Protein AF-A0A9E5IZY2-F1 (afdb_monomer_lite)

Radius of gyration: 27.55 Å; chains: 1; bounding box: 60×66×76 Å

Structure (mmCIF, N/CA/C/O backbone):
data_AF-A0A9E5IZY2-F1
#
_entry.id   AF-A0A9E5IZY2-F1
#
loop_
_atom_site.group_PDB
_atom_site.id
_atom_site.type_symbol
_atom_site.label_atom_id
_atom_site.label_alt_id
_atom_site.label_comp_id
_atom_site.label_asym_id
_atom_site.label_entity_id
_atom_site.label_seq_id
_atom_site.pdbx_PDB_ins_code
_atom_site.Cartn_x
_atom_site.Cartn_y
_atom_site.Cartn_z
_atom_site.occupancy
_atom_site.B_iso_or_equiv
_atom_site.auth_seq_id
_atom_site.auth_comp_id
_atom_site.auth_asym_id
_atom_site.auth_atom_id
_atom_site.pdbx_PDB_model_num
ATOM 1 N N . MET A 1 1 ? -16.450 9.680 -5.454 1.00 50.72 1 MET A N 1
ATOM 2 C CA . MET A 1 1 ? -16.578 8.731 -6.584 1.00 50.72 1 MET A CA 1
ATOM 3 C C . MET A 1 1 ? -16.402 7.330 -6.022 1.00 50.72 1 MET A C 1
ATOM 5 O O . MET A 1 1 ? -15.448 7.136 -5.284 1.00 50.72 1 MET A O 1
ATOM 9 N N . ALA A 1 2 ? -17.310 6.390 -6.291 1.00 65.06 2 ALA A N 1
ATOM 10 C CA . ALA A 1 2 ? -17.117 4.992 -5.897 1.00 65.06 2 ALA A CA 1
ATOM 11 C C . ALA A 1 2 ? -16.354 4.274 -7.020 1.00 65.06 2 ALA A C 1
ATOM 13 O O . ALA A 1 2 ? -16.829 4.241 -8.154 1.00 65.06 2 ALA A O 1
ATOM 14 N N . GLY A 1 3 ? -15.147 3.785 -6.732 1.00 75.44 3 GLY A N 1
ATOM 15 C CA . GLY A 1 3 ? -14.360 3.008 -7.690 1.00 75.44 3 GLY A CA 1
ATOM 16 C C . GLY A 1 3 ? -14.835 1.555 -7.778 1.00 75.44 3 GLY A C 1
ATOM 17 O O . GLY A 1 3 ? -15.488 1.047 -6.868 1.00 75.44 3 GLY A O 1
ATOM 18 N N . GLY A 1 4 ? -14.498 0.888 -8.883 1.00 90.00 4 GLY A N 1
ATOM 19 C CA . GLY A 1 4 ? -14.744 -0.542 -9.073 1.00 90.00 4 GLY A CA 1
ATOM 20 C C . GLY A 1 4 ? -13.707 -1.427 -8.375 1.00 90.00 4 GLY A C 1
ATOM 21 O O . GLY A 1 4 ? -12.854 -0.954 -7.621 1.00 90.00 4 GLY A O 1
ATOM 22 N N . ARG A 1 5 ? -13.766 -2.732 -8.655 1.00 94.12 5 ARG A N 1
ATOM 23 C CA . ARG A 1 5 ? -12.781 -3.708 -8.181 1.00 94.12 5 ARG A CA 1
ATOM 24 C C . ARG A 1 5 ? -11.979 -4.270 -9.351 1.00 94.12 5 ARG A C 1
ATOM 26 O O . ARG A 1 5 ? -12.560 -4.836 -10.272 1.00 94.12 5 ARG A O 1
ATOM 33 N N . LEU A 1 6 ? -10.656 -4.183 -9.266 1.00 94.62 6 LEU A N 1
ATOM 34 C CA . LEU A 1 6 ? -9.722 -4.877 -10.148 1.00 94.62 6 LEU A CA 1
ATOM 35 C C . LEU A 1 6 ? -9.130 -6.080 -9.407 1.00 94.62 6 LEU A C 1
ATOM 37 O O . LEU A 1 6 ? -8.525 -5.910 -8.354 1.00 94.62 6 LEU A O 1
ATOM 41 N N . ASN A 1 7 ? -9.281 -7.283 -9.962 1.00 94.38 7 ASN A N 1
ATOM 42 C CA . ASN A 1 7 ? -8.555 -8.471 -9.510 1.00 94.38 7 ASN A CA 1
ATOM 43 C C . ASN A 1 7 ? -7.390 -8.725 -10.470 1.00 94.38 7 ASN A C 1
ATOM 45 O O . ASN A 1 7 ? -7.613 -9.064 -11.630 1.00 94.38 7 ASN A O 1
ATOM 49 N N . ALA A 1 8 ? -6.167 -8.563 -9.986 1.00 89.44 8 ALA A N 1
ATOM 50 C CA . ALA A 1 8 ? -4.951 -9.007 -10.647 1.00 89.44 8 ALA A CA 1
ATOM 51 C C . ALA A 1 8 ? -4.477 -10.315 -9.993 1.00 89.44 8 ALA A C 1
ATOM 53 O O . ALA A 1 8 ? -4.718 -10.533 -8.811 1.00 89.44 8 ALA A O 1
ATOM 54 N N . GLY A 1 9 ? -3.811 -11.194 -10.744 1.00 89.81 9 GLY A N 1
ATOM 55 C CA . GLY A 1 9 ? -3.146 -12.357 -10.143 1.00 89.81 9 GLY A CA 1
ATOM 56 C C . GLY A 1 9 ? -1.888 -11.926 -9.387 1.00 89.81 9 GLY A C 1
ATOM 57 O O . GLY A 1 9 ? -1.789 -12.081 -8.173 1.00 89.81 9 GLY A O 1
ATOM 58 N N . SER A 1 10 ? -0.963 -11.299 -10.115 1.00 90.56 10 SER A N 1
ATOM 59 C CA . SER A 1 10 ? 0.287 -10.770 -9.570 1.00 90.56 10 SER A CA 1
ATOM 60 C C . SER A 1 10 ? 0.543 -9.359 -10.081 1.00 90.56 10 SER A C 1
ATOM 62 O O . SER A 1 10 ? 0.257 -9.050 -11.240 1.00 90.56 10 SER A O 1
ATOM 64 N N . ILE A 1 11 ? 1.136 -8.523 -9.232 1.00 90.62 11 ILE A N 1
ATOM 65 C CA . ILE A 1 11 ? 1.617 -7.189 -9.591 1.00 90.62 11 ILE A CA 1
ATOM 66 C C . ILE A 1 11 ? 3.127 -7.146 -9.361 1.00 90.62 11 ILE A C 1
ATOM 68 O O . ILE A 1 11 ? 3.603 -7.353 -8.244 1.00 90.62 11 ILE A O 1
ATOM 72 N N . TYR A 1 12 ? 3.861 -6.854 -10.432 1.00 89.25 12 TYR A N 1
ATOM 73 C CA . TYR A 1 12 ? 5.303 -6.636 -10.421 1.00 89.25 12 TYR A CA 1
ATOM 74 C C . TYR A 1 12 ? 5.565 -5.191 -10.833 1.00 89.25 12 TYR A C 1
ATOM 76 O O . TYR A 1 12 ? 5.127 -4.761 -11.901 1.00 89.25 12 TYR A O 1
ATOM 84 N N . LEU A 1 13 ? 6.227 -4.438 -9.962 1.00 89.94 13 LEU A N 1
ATOM 85 C CA . LEU A 1 13 ? 6.640 -3.060 -10.207 1.00 89.94 13 LEU A CA 1
ATOM 86 C C . LEU A 1 13 ? 8.166 -3.011 -10.141 1.00 89.94 13 LEU A C 1
ATOM 88 O O . LEU A 1 13 ? 8.758 -3.561 -9.218 1.00 89.94 13 LEU A O 1
ATOM 92 N N . GLY A 1 14 ? 8.801 -2.337 -11.091 1.00 85.06 14 GLY A N 1
ATOM 93 C CA . GLY A 1 14 ? 10.254 -2.208 -11.172 1.00 85.06 14 GLY A CA 1
ATOM 94 C C . GLY A 1 14 ? 10.963 -3.378 -11.864 1.00 85.06 14 GLY A C 1
ATOM 95 O O . GLY A 1 14 ? 10.351 -4.374 -12.249 1.00 85.06 14 GLY A O 1
ATOM 96 N N . ASN A 1 15 ? 12.268 -3.183 -12.087 1.00 64.62 15 ASN A N 1
ATOM 97 C CA . ASN A 1 15 ? 13.255 -4.116 -12.654 1.00 64.62 15 ASN A CA 1
ATOM 98 C C . ASN A 1 15 ? 12.767 -5.000 -13.816 1.00 64.62 15 ASN A C 1
ATOM 100 O O . ASN A 1 15 ? 12.256 -6.103 -13.638 1.00 64.62 15 ASN A O 1
ATOM 104 N N . GLY A 1 16 ? 12.942 -4.485 -15.036 1.00 67.56 16 GLY A N 1
ATOM 105 C CA . GLY A 1 16 ? 12.602 -5.182 -16.281 1.00 67.56 16 GLY A CA 1
ATOM 106 C C . GLY A 1 16 ? 11.106 -5.213 -16.620 1.00 67.56 16 GLY A C 1
ATOM 107 O O . GLY A 1 16 ? 10.758 -5.637 -17.718 1.00 67.56 16 GLY A O 1
ATOM 108 N N . SER A 1 17 ? 10.235 -4.747 -15.715 1.00 70.56 17 SER A N 1
ATOM 109 C CA . SER A 1 17 ? 8.785 -4.637 -15.919 1.00 70.56 17 SER A CA 1
ATOM 110 C C . SER A 1 17 ? 8.329 -3.170 -16.060 1.00 70.56 17 SER A C 1
ATOM 112 O O . SER A 1 17 ? 8.731 -2.483 -16.996 1.00 70.56 17 SER A O 1
ATOM 114 N N . PHE A 1 18 ? 7.499 -2.667 -15.147 1.00 77.25 18 PHE A N 1
ATOM 115 C CA . PHE A 1 18 ? 6.972 -1.304 -15.130 1.00 77.25 18 PHE A CA 1
ATOM 116 C C . PHE A 1 18 ? 7.659 -0.467 -14.047 1.00 77.25 18 PHE A C 1
ATOM 118 O O . PHE A 1 18 ? 7.428 -0.684 -12.862 1.00 77.25 18 PHE A O 1
ATOM 125 N N . ASP A 1 19 ? 8.458 0.527 -14.442 1.00 76.69 19 ASP A N 1
ATOM 126 C CA . ASP A 1 19 ? 9.157 1.438 -13.514 1.00 76.69 19 ASP A CA 1
ATOM 127 C C . ASP A 1 19 ? 8.304 2.647 -13.067 1.00 76.69 19 ASP A C 1
ATOM 129 O O . ASP A 1 19 ? 8.797 3.717 -12.708 1.00 76.69 19 ASP A O 1
ATOM 133 N N . GLY A 1 20 ? 6.982 2.510 -13.158 1.00 82.88 20 GLY A N 1
ATOM 134 C CA . GLY A 1 20 ? 6.045 3.574 -12.831 1.00 82.88 20 GLY A CA 1
ATOM 135 C C . GLY A 1 20 ? 5.331 3.364 -11.501 1.00 82.88 20 GLY A C 1
ATOM 136 O O . GLY A 1 20 ? 5.600 2.449 -10.724 1.00 82.88 20 GLY A O 1
ATOM 137 N N . LYS A 1 21 ? 4.364 4.242 -11.246 1.00 88.94 21 LYS A N 1
ATOM 138 C CA . LYS A 1 21 ? 3.611 4.274 -9.993 1.00 88.94 21 LYS A CA 1
ATOM 139 C C . LYS A 1 21 ? 2.240 3.643 -10.192 1.00 88.94 21 LYS A C 1
ATOM 141 O O . LYS A 1 21 ? 1.490 4.082 -11.065 1.00 88.94 21 LYS A O 1
ATOM 146 N N . LEU A 1 22 ? 1.882 2.673 -9.358 1.00 93.06 22 LEU A N 1
ATOM 147 C CA . LEU A 1 22 ? 0.501 2.212 -9.248 1.00 93.06 22 LEU A CA 1
ATOM 148 C C . LEU A 1 22 ? -0.262 3.183 -8.342 1.00 93.06 22 LEU A C 1
ATOM 150 O O . LEU A 1 22 ? -0.077 3.169 -7.129 1.00 93.06 22 LEU A O 1
ATOM 154 N N . ASN A 1 23 ? -1.105 4.034 -8.927 1.00 94.75 23 ASN A N 1
ATOM 155 C CA . ASN A 1 23 ? -1.961 4.956 -8.180 1.00 94.75 23 ASN A CA 1
ATOM 156 C C . ASN A 1 23 ? -3.376 4.384 -8.051 1.00 94.75 23 ASN A C 1
ATOM 158 O O . ASN A 1 23 ? -4.048 4.161 -9.056 1.00 94.75 23 ASN A O 1
ATOM 162 N N . ILE A 1 24 ? -3.842 4.198 -6.819 1.00 96.12 24 ILE A N 1
ATOM 163 C CA . ILE A 1 24 ? -5.180 3.694 -6.497 1.00 96.12 24 ILE A CA 1
ATOM 164 C C . ILE A 1 24 ? -5.970 4.847 -5.883 1.00 96.12 24 ILE A C 1
ATOM 166 O O . ILE A 1 24 ? -6.016 5.002 -4.668 1.00 96.12 24 ILE A O 1
ATOM 170 N N . SER A 1 25 ? -6.549 5.705 -6.722 1.00 94.56 25 SER A N 1
ATOM 171 C CA . SER A 1 25 ? -7.281 6.893 -6.260 1.00 94.56 25 SER A CA 1
ATOM 172 C C . SER A 1 25 ? -8.646 6.557 -5.651 1.00 94.56 25 SER A C 1
ATOM 174 O O . SER A 1 25 ? -9.058 7.213 -4.695 1.00 94.56 25 SER A O 1
ATOM 176 N N . ALA A 1 26 ? -9.325 5.530 -6.173 1.00 93.56 26 ALA A N 1
ATOM 177 C CA . ALA A 1 26 ? -10.619 5.041 -5.701 1.00 93.56 26 ALA A CA 1
ATOM 178 C C . ALA A 1 26 ? -10.798 3.538 -5.984 1.00 93.56 26 ALA A C 1
ATOM 180 O O . ALA A 1 26 ? -10.220 3.009 -6.935 1.00 93.56 26 ALA A O 1
ATOM 181 N N . GLY A 1 27 ? -11.663 2.871 -5.215 1.00 95.00 27 GLY A N 1
ATOM 182 C CA . GLY A 1 27 ? -12.004 1.458 -5.428 1.00 95.00 27 GLY A CA 1
ATOM 183 C C . GLY A 1 27 ? -10.965 0.496 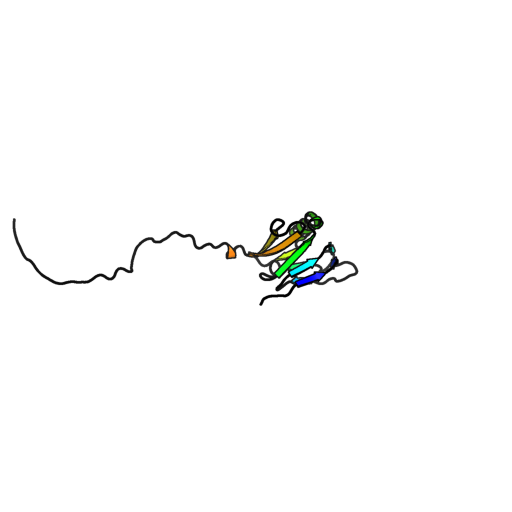-4.856 1.00 95.00 27 GLY A C 1
ATOM 184 O O . GLY A 1 27 ? -10.155 0.878 -4.016 1.00 95.00 27 GLY A O 1
ATOM 185 N N . ILE A 1 28 ? -11.002 -0.765 -5.292 1.00 96.00 28 ILE A N 1
ATOM 186 C CA . ILE A 1 28 ? -10.154 -1.831 -4.739 1.00 96.00 28 ILE A CA 1
ATOM 187 C C . ILE A 1 28 ? -9.295 -2.436 -5.844 1.00 96.00 28 ILE A C 1
ATOM 189 O O . ILE A 1 28 ? -9.823 -2.962 -6.824 1.00 96.00 28 ILE A O 1
ATOM 193 N N . VAL A 1 29 ? -7.981 -2.452 -5.646 1.00 96.88 29 VAL A N 1
ATOM 194 C CA . VAL A 1 29 ? -7.083 -3.341 -6.393 1.00 96.88 29 VAL A CA 1
ATOM 195 C C . VAL A 1 29 ? -6.781 -4.538 -5.506 1.00 96.88 29 VAL A C 1
ATOM 197 O O . VAL A 1 29 ? -6.377 -4.372 -4.361 1.00 96.88 29 VAL A O 1
ATOM 200 N N . ALA A 1 30 ? -7.004 -5.744 -6.008 1.00 96.44 30 ALA A N 1
ATOM 201 C CA . ALA A 1 30 ? -6.727 -6.984 -5.303 1.00 96.44 30 ALA A CA 1
ATOM 202 C C . ALA A 1 30 ? -5.685 -7.797 -6.071 1.00 96.44 30 ALA A C 1
ATOM 204 O O . ALA A 1 30 ? -5.836 -7.969 -7.277 1.00 96.44 30 ALA A O 1
ATOM 205 N N . THR A 1 31 ? -4.659 -8.295 -5.387 1.00 94.75 31 THR A N 1
ATOM 206 C CA . THR A 1 31 ? -3.621 -9.163 -5.963 1.00 94.75 31 THR A CA 1
ATOM 207 C C . THR A 1 31 ? -3.292 -10.316 -5.020 1.00 94.75 31 THR A C 1
ATOM 209 O O . THR A 1 31 ? -3.482 -10.201 -3.809 1.00 94.75 31 THR A O 1
ATOM 212 N N . ASP A 1 32 ? -2.795 -11.435 -5.535 1.00 93.81 32 ASP A N 1
ATOM 213 C CA . ASP A 1 32 ? -2.294 -12.524 -4.689 1.00 93.81 32 ASP A CA 1
ATOM 214 C C . ASP A 1 32 ? -0.806 -12.347 -4.367 1.00 93.81 32 ASP A C 1
ATOM 216 O O . ASP A 1 32 ? -0.361 -12.727 -3.283 1.00 93.81 32 ASP A O 1
ATOM 220 N N . LEU A 1 33 ? -0.056 -11.693 -5.258 1.00 91.00 33 LEU A N 1
ATOM 221 C CA . LEU A 1 33 ? 1.358 -11.373 -5.069 1.00 91.00 33 LEU A CA 1
ATOM 222 C C . LEU A 1 33 ? 1.656 -9.909 -5.409 1.00 91.00 33 LEU A C 1
ATOM 224 O O . LEU A 1 33 ? 1.161 -9.376 -6.407 1.00 91.00 33 LEU A O 1
ATOM 228 N N . LEU A 1 34 ? 2.512 -9.283 -4.600 1.00 90.94 34 LEU A N 1
ATOM 229 C CA . LEU A 1 34 ? 3.139 -7.998 -4.899 1.00 90.94 34 LEU A CA 1
ATOM 230 C C . LEU A 1 34 ? 4.656 -8.123 -4.796 1.00 90.94 34 LEU A C 1
ATOM 232 O O . LEU A 1 34 ? 5.189 -8.526 -3.762 1.00 90.94 34 LEU A O 1
ATOM 236 N N . SER A 1 35 ? 5.346 -7.695 -5.844 1.00 89.88 35 SER A N 1
ATOM 237 C CA . SER A 1 35 ? 6.790 -7.490 -5.835 1.00 89.88 35 SER A CA 1
ATOM 238 C C . SER A 1 35 ? 7.097 -6.077 -6.313 1.00 89.88 35 SER A C 1
ATOM 240 O O . SER A 1 35 ? 6.542 -5.625 -7.316 1.00 89.88 35 SER A O 1
ATOM 242 N N . ILE A 1 36 ? 7.950 -5.377 -5.569 1.00 90.75 36 ILE A N 1
ATOM 243 C CA . ILE A 1 36 ? 8.400 -4.027 -5.895 1.00 90.75 36 ILE A CA 1
ATOM 244 C C . ILE A 1 36 ? 9.923 -4.050 -5.909 1.00 90.75 36 ILE A C 1
ATOM 246 O O . ILE A 1 36 ? 10.547 -4.312 -4.884 1.00 90.75 36 ILE A O 1
ATOM 250 N N . ASP A 1 37 ? 10.524 -3.766 -7.055 1.00 88.50 37 ASP A N 1
ATOM 251 C CA . ASP A 1 37 ? 11.942 -3.448 -7.142 1.00 88.50 37 ASP A CA 1
ATOM 252 C C . ASP A 1 37 ? 12.115 -1.926 -7.097 1.00 88.50 37 ASP A C 1
ATOM 254 O O . ASP A 1 37 ? 11.810 -1.209 -8.050 1.00 88.50 37 ASP A O 1
ATOM 258 N N . THR A 1 38 ? 12.594 -1.433 -5.956 1.00 81.12 38 THR A N 1
ATOM 259 C CA . THR A 1 38 ? 12.733 -0.002 -5.651 1.00 81.12 38 THR A CA 1
ATOM 260 C C . THR A 1 38 ? 13.963 0.650 -6.278 1.00 81.12 38 THR A C 1
ATOM 262 O O . THR A 1 38 ? 14.213 1.828 -6.031 1.00 81.12 38 THR A O 1
ATOM 265 N N . ARG A 1 39 ? 14.744 -0.068 -7.099 1.00 77.00 39 ARG A N 1
ATOM 266 C CA . ARG A 1 39 ? 15.912 0.502 -7.796 1.00 77.00 39 ARG A CA 1
ATOM 267 C C . ARG A 1 39 ? 15.537 1.580 -8.835 1.00 77.00 39 ARG A C 1
ATOM 269 O O . ARG A 1 39 ? 16.444 2.192 -9.392 1.00 77.00 39 ARG A O 1
ATOM 276 N N . GLY A 1 40 ? 14.242 1.838 -9.062 1.00 72.56 40 GLY A N 1
ATOM 277 C CA . GLY A 1 40 ? 13.707 2.917 -9.904 1.00 72.56 40 GLY A CA 1
ATOM 278 C C . GLY A 1 40 ? 12.526 3.685 -9.276 1.00 72.56 40 GLY A C 1
ATOM 279 O O . GLY A 1 40 ? 12.447 3.858 -8.061 1.00 72.56 40 GLY A O 1
ATOM 280 N N . GLY A 1 41 ? 11.611 4.194 -10.106 1.00 83.19 41 GLY A N 1
ATOM 281 C CA . GLY A 1 41 ? 10.424 4.972 -9.711 1.00 83.19 41 GLY A CA 1
ATOM 282 C C . GLY A 1 41 ? 9.229 4.141 -9.221 1.00 83.19 41 GLY A C 1
ATOM 283 O O . GLY A 1 41 ? 8.184 4.717 -8.884 1.00 83.19 41 GLY A O 1
ATOM 284 N N . ALA A 1 42 ? 9.381 2.816 -9.185 1.00 91.88 42 ALA A N 1
ATOM 285 C CA . ALA A 1 42 ? 8.366 1.849 -8.789 1.00 91.88 42 ALA A CA 1
ATOM 286 C C . ALA A 1 42 ? 7.844 2.074 -7.362 1.00 91.88 42 ALA A C 1
ATOM 288 O O . ALA A 1 42 ? 8.578 1.982 -6.377 1.00 91.88 42 ALA A O 1
ATOM 289 N N . LEU A 1 43 ? 6.541 2.334 -7.247 1.00 93.31 43 LEU A N 1
ATOM 290 C CA . LEU A 1 43 ? 5.851 2.444 -5.962 1.00 93.31 43 LEU A CA 1
ATOM 291 C C . LEU A 1 43 ? 4.347 2.213 -6.106 1.00 93.31 43 LEU A C 1
ATOM 293 O O . LEU A 1 43 ? 3.775 2.361 -7.190 1.00 93.31 43 LEU A O 1
ATOM 297 N N . VAL A 1 44 ? 3.697 1.925 -4.984 1.00 95.94 44 VAL A N 1
ATOM 298 C CA . VAL A 1 44 ? 2.239 1.934 -4.847 1.00 95.94 44 VAL A CA 1
ATOM 299 C C . VAL A 1 44 ? 1.827 3.167 -4.056 1.00 95.94 44 VAL A C 1
ATOM 301 O O . VAL A 1 44 ? 2.363 3.448 -2.985 1.00 95.94 44 VAL A O 1
ATOM 304 N N . ASN A 1 45 ? 0.849 3.896 -4.572 1.00 96.81 45 ASN A N 1
ATOM 305 C CA . ASN A 1 45 ? 0.237 5.027 -3.903 1.00 96.81 45 ASN A CA 1
ATOM 306 C C . ASN A 1 45 ? -1.263 4.781 -3.728 1.00 96.81 45 ASN A C 1
ATOM 308 O O . ASN A 1 45 ? -1.982 4.572 -4.708 1.00 96.81 45 ASN A O 1
ATOM 312 N N . ILE A 1 46 ? -1.730 4.826 -2.486 1.00 97.75 46 ILE A N 1
ATOM 313 C CA . ILE A 1 46 ? -3.122 4.598 -2.107 1.00 97.75 46 ILE A CA 1
ATOM 314 C C . ILE A 1 46 ? -3.746 5.953 -1.786 1.00 97.75 46 ILE A C 1
ATOM 316 O O . ILE A 1 46 ? -3.291 6.659 -0.889 1.00 97.75 46 ILE A O 1
ATOM 320 N N . GLY A 1 47 ? -4.776 6.326 -2.537 1.00 96.38 47 GLY A N 1
ATOM 321 C CA . GLY A 1 47 ? -5.598 7.491 -2.239 1.00 96.38 47 GLY A CA 1
ATOM 322 C C . GLY A 1 47 ? -6.585 7.211 -1.107 1.00 96.38 47 GLY A C 1
ATOM 323 O O . GLY A 1 47 ? -6.905 6.068 -0.792 1.00 96.38 47 GLY A O 1
ATOM 324 N N . SER A 1 48 ? -7.123 8.276 -0.539 1.00 94.75 48 SER A N 1
ATOM 325 C CA . SER A 1 48 ? -8.095 8.344 0.557 1.00 94.75 48 SER A CA 1
ATOM 326 C C . SER A 1 48 ? -9.380 7.561 0.310 1.00 94.75 48 SER A C 1
ATOM 328 O O . SER A 1 48 ? -10.054 7.173 1.259 1.00 94.75 48 SER A O 1
ATOM 330 N N . THR A 1 49 ? -9.720 7.304 -0.954 1.00 94.50 49 THR A N 1
ATOM 331 C CA . THR A 1 49 ? -10.885 6.488 -1.337 1.00 94.50 49 THR A CA 1
ATOM 332 C C . THR A 1 49 ? -10.508 5.158 -1.992 1.00 94.50 49 THR A C 1
ATOM 334 O O . THR A 1 49 ? -11.378 4.422 -2.463 1.00 94.50 49 THR A O 1
ATOM 337 N N . GLY A 1 50 ? -9.211 4.864 -2.061 1.00 96.31 50 GLY A N 1
ATOM 338 C CA . GLY A 1 50 ? -8.654 3.645 -2.624 1.00 96.31 50 GLY A CA 1
ATOM 339 C C . GLY A 1 50 ? -8.344 2.600 -1.558 1.00 96.31 50 GLY A C 1
ATOM 340 O O . GLY A 1 50 ? -8.171 2.892 -0.374 1.00 96.31 50 GLY A O 1
ATOM 341 N N . SER A 1 51 ? -8.249 1.349 -1.986 1.00 96.94 51 SER A N 1
ATOM 342 C CA . SER A 1 51 ? -7.771 0.253 -1.151 1.00 96.94 51 SER A CA 1
ATOM 343 C C . SER A 1 51 ? -6.938 -0.715 -1.971 1.00 96.94 51 SER A C 1
ATOM 345 O O . SER A 1 51 ? -7.253 -1.009 -3.128 1.00 96.94 51 SER A O 1
ATOM 347 N N . PHE A 1 52 ? -5.887 -1.241 -1.356 1.00 97.62 52 PHE A N 1
ATOM 348 C CA . PHE A 1 52 ? -5.053 -2.267 -1.960 1.00 97.62 52 PHE A CA 1
ATOM 349 C C . PHE A 1 52 ? -5.104 -3.533 -1.120 1.00 97.62 52 PHE A C 1
ATOM 351 O O . PHE A 1 52 ? -4.749 -3.519 0.051 1.00 97.62 52 PHE A O 1
ATOM 358 N N . MET A 1 53 ? -5.579 -4.625 -1.703 1.00 97.62 53 MET A N 1
ATOM 359 C CA . MET A 1 53 ? -5.797 -5.876 -0.998 1.00 97.62 53 MET A CA 1
ATOM 360 C C . MET A 1 53 ? -4.867 -6.964 -1.521 1.00 97.62 53 MET A C 1
ATOM 362 O O . MET A 1 53 ? -4.777 -7.192 -2.725 1.00 97.62 53 MET A O 1
ATOM 366 N N . LEU A 1 54 ? -4.212 -7.670 -0.609 1.00 96.94 54 LEU A N 1
ATOM 367 C CA . LEU A 1 54 ? -3.245 -8.717 -0.911 1.00 96.94 54 LEU A CA 1
ATOM 368 C C . LEU A 1 54 ? -3.559 -10.000 -0.146 1.00 96.94 54 LEU A C 1
ATOM 370 O O . LEU A 1 54 ? -4.285 -9.971 0.847 1.00 96.94 54 LEU A O 1
ATOM 374 N N . ALA A 1 55 ? -3.010 -11.137 -0.575 1.00 95.88 55 ALA A N 1
ATOM 375 C CA . ALA A 1 55 ? -2.994 -12.336 0.262 1.00 95.88 55 ALA A CA 1
ATOM 376 C C . ALA A 1 55 ? -2.184 -12.087 1.545 1.00 95.88 55 ALA A C 1
ATOM 378 O O . ALA A 1 55 ? -1.110 -11.483 1.488 1.00 95.88 55 ALA A O 1
ATOM 379 N N . ALA A 1 56 ? -2.671 -12.578 2.689 1.00 95.44 56 ALA A N 1
ATOM 380 C CA . ALA A 1 56 ? -2.040 -12.345 3.992 1.00 95.44 56 ALA A CA 1
ATOM 381 C C . ALA A 1 56 ? -0.606 -12.886 4.106 1.00 95.44 56 ALA A C 1
ATOM 383 O O . ALA A 1 56 ? 0.186 -12.365 4.886 1.00 95.44 56 ALA A O 1
ATOM 384 N N . SER A 1 57 ? -0.234 -13.853 3.264 1.00 94.69 57 SER A N 1
ATOM 385 C CA . SER A 1 57 ? 1.145 -14.330 3.107 1.00 94.69 57 SER A CA 1
ATOM 386 C C . SER A 1 57 ? 2.142 -13.245 2.672 1.00 94.69 57 SER A C 1
ATOM 388 O O . SER A 1 57 ? 3.343 -13.453 2.790 1.00 94.69 57 SER A O 1
ATOM 390 N N . ASN A 1 58 ? 1.677 -12.089 2.184 1.00 93.94 58 ASN A N 1
ATOM 391 C CA . ASN A 1 58 ? 2.530 -10.960 1.804 1.00 93.94 58 ASN A CA 1
ATOM 392 C C . ASN A 1 58 ? 2.766 -9.959 2.949 1.00 93.94 58 ASN A C 1
ATOM 394 O O . ASN A 1 58 ? 3.412 -8.944 2.703 1.00 93.94 58 ASN A O 1
ATOM 398 N N . LEU A 1 59 ? 2.237 -10.179 4.160 1.00 94.81 59 LEU A N 1
ATOM 399 C CA . LEU A 1 59 ? 2.256 -9.173 5.232 1.00 94.81 59 LEU A CA 1
ATOM 400 C C . LEU A 1 59 ? 3.669 -8.650 5.543 1.00 94.81 59 LEU A C 1
ATOM 402 O O . LEU A 1 59 ? 3.859 -7.439 5.632 1.00 94.81 59 LEU A O 1
ATOM 406 N N . ASP A 1 60 ? 4.664 -9.531 5.631 1.00 94.50 60 ASP A N 1
ATOM 407 C CA . ASP A 1 60 ? 6.048 -9.126 5.908 1.00 94.50 60 ASP A CA 1
ATOM 408 C C . ASP A 1 60 ? 6.625 -8.254 4.785 1.00 94.50 60 ASP A C 1
ATOM 410 O O . ASP A 1 60 ? 7.217 -7.205 5.044 1.00 94.50 60 ASP A O 1
ATOM 414 N N . ASN A 1 61 ? 6.370 -8.627 3.526 1.00 91.88 61 ASN A N 1
ATOM 415 C CA . ASN A 1 61 ? 6.773 -7.837 2.361 1.00 91.88 61 ASN A CA 1
ATOM 416 C C . ASN A 1 61 ? 6.070 -6.475 2.340 1.00 91.88 61 ASN A C 1
ATOM 418 O O . ASN A 1 61 ? 6.691 -5.456 2.056 1.00 91.88 61 ASN A O 1
ATOM 422 N N . VAL A 1 62 ? 4.776 -6.445 2.655 1.00 95.12 62 VAL A N 1
ATOM 423 C CA . VAL A 1 62 ? 3.982 -5.215 2.742 1.00 95.12 62 VAL A CA 1
ATOM 424 C C . VAL A 1 62 ? 4.556 -4.278 3.802 1.00 95.12 62 VAL A C 1
ATOM 426 O O . VAL A 1 62 ? 4.804 -3.110 3.504 1.00 95.12 62 VAL A O 1
ATOM 429 N N . ASN A 1 63 ? 4.831 -4.784 5.004 1.00 95.75 63 ASN A N 1
ATOM 430 C CA . ASN A 1 63 ? 5.433 -4.001 6.082 1.00 95.75 63 ASN A CA 1
ATOM 431 C C . ASN A 1 63 ? 6.821 -3.479 5.693 1.00 95.75 63 ASN A C 1
ATOM 433 O O . ASN A 1 63 ? 7.126 -2.306 5.920 1.00 95.75 63 ASN A O 1
ATOM 437 N N . TYR A 1 64 ? 7.637 -4.312 5.042 1.00 93.88 64 TYR A N 1
ATOM 438 C CA . TYR A 1 64 ?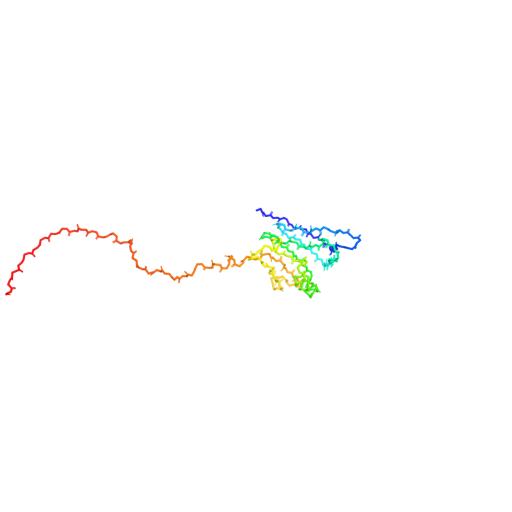 8.930 -3.900 4.501 1.00 93.88 64 TYR A CA 1
ATOM 439 C C . TYR A 1 64 ? 8.782 -2.757 3.486 1.00 93.88 64 TYR A C 1
ATOM 441 O O . TYR A 1 64 ? 9.476 -1.743 3.595 1.00 93.88 64 TYR A O 1
ATOM 449 N N . TRP A 1 65 ? 7.844 -2.851 2.544 1.00 94.75 65 TRP A N 1
ATOM 450 C CA . TRP A 1 65 ? 7.637 -1.815 1.529 1.00 94.75 65 TRP A CA 1
ATOM 451 C C . TRP A 1 65 ? 7.044 -0.520 2.072 1.00 94.75 65 TRP A C 1
ATOM 453 O O . TRP A 1 65 ? 7.420 0.553 1.601 1.00 94.75 65 TRP A O 1
ATOM 463 N N . ILE A 1 66 ? 6.176 -0.587 3.080 1.00 95.56 66 ILE A N 1
ATOM 464 C CA . ILE A 1 66 ? 5.709 0.604 3.802 1.00 95.56 66 ILE A CA 1
ATOM 465 C C . ILE A 1 66 ? 6.897 1.276 4.503 1.00 95.56 66 ILE A C 1
ATOM 467 O O . ILE A 1 66 ? 7.132 2.465 4.300 1.00 95.56 66 ILE A O 1
ATOM 471 N N . SER A 1 67 ? 7.710 0.514 5.245 1.00 94.56 67 SER A N 1
ATOM 472 C CA . SER A 1 67 ? 8.879 1.050 5.962 1.00 94.56 67 SER A CA 1
ATOM 473 C C . SER A 1 67 ? 9.944 1.647 5.036 1.00 94.56 67 SER A C 1
ATOM 475 O O . SER A 1 67 ? 10.698 2.518 5.461 1.00 94.56 67 SER A O 1
ATOM 477 N N . ASN A 1 68 ? 10.022 1.190 3.784 1.00 92.12 68 ASN A N 1
ATOM 478 C CA . ASN A 1 68 ? 10.955 1.702 2.777 1.00 92.12 68 ASN A CA 1
ATOM 479 C C . ASN A 1 68 ? 10.317 2.749 1.848 1.00 92.12 68 ASN A C 1
ATOM 481 O O . ASN A 1 68 ? 10.883 3.078 0.807 1.00 92.12 68 ASN A O 1
ATOM 485 N N . ASN A 1 69 ? 9.145 3.291 2.201 1.00 92.12 69 ASN A N 1
ATOM 486 C CA . ASN A 1 69 ? 8.422 4.290 1.409 1.00 92.12 69 ASN A CA 1
ATOM 487 C C . ASN A 1 69 ? 8.121 3.849 -0.042 1.00 92.12 69 ASN A C 1
ATOM 489 O O . ASN A 1 69 ? 8.010 4.699 -0.931 1.00 92.12 69 ASN A O 1
ATOM 493 N N . ALA A 1 70 ? 7.982 2.548 -0.297 1.00 94.19 70 ALA A N 1
ATOM 494 C CA . ALA A 1 70 ? 7.587 1.980 -1.588 1.00 94.19 70 ALA A CA 1
ATOM 495 C C . ALA A 1 70 ? 6.065 1.769 -1.695 1.00 94.19 70 ALA A C 1
ATOM 497 O O . ALA A 1 70 ? 5.521 1.721 -2.796 1.00 94.19 70 ALA A O 1
ATOM 498 N N . ILE A 1 71 ? 5.360 1.710 -0.561 1.00 97.00 71 ILE A N 1
ATOM 499 C CA . ILE A 1 71 ? 3.899 1.834 -0.478 1.00 97.00 71 ILE A CA 1
ATOM 500 C C . ILE A 1 71 ? 3.585 3.080 0.351 1.00 97.00 71 ILE A C 1
ATOM 502 O O . ILE A 1 71 ? 4.090 3.222 1.463 1.00 97.00 71 ILE A O 1
ATOM 506 N N . ARG A 1 72 ? 2.772 3.995 -0.184 1.00 96.19 72 ARG A N 1
ATOM 507 C CA . ARG A 1 72 ? 2.441 5.279 0.457 1.00 96.19 72 ARG A CA 1
ATOM 508 C C . ARG A 1 72 ? 0.944 5.556 0.439 1.00 96.19 72 ARG A C 1
ATOM 510 O O . ARG A 1 72 ? 0.236 5.109 -0.459 1.00 96.19 72 ARG A O 1
ATOM 517 N N . ALA A 1 73 ? 0.500 6.353 1.404 1.00 97.12 73 ALA A N 1
ATOM 518 C CA . ALA A 1 73 ? -0.817 6.974 1.412 1.00 97.12 73 ALA A CA 1
ATOM 519 C C . ALA A 1 73 ? -0.714 8.405 0.863 1.00 97.12 73 ALA A C 1
ATOM 521 O O . ALA A 1 73 ? 0.192 9.139 1.259 1.00 97.12 73 ALA A O 1
ATOM 522 N N . GLU A 1 74 ? -1.612 8.793 -0.046 1.00 95.69 74 GLU A N 1
ATOM 523 C CA . GLU A 1 74 ? -1.749 10.164 -0.575 1.00 95.69 74 GLU A CA 1
ATOM 524 C C . GLU A 1 74 ? -0.412 10.804 -1.003 1.00 95.69 74 GLU A C 1
ATOM 526 O O . GLU A 1 74 ? -0.045 11.913 -0.625 1.00 95.69 74 GLU A O 1
ATOM 531 N N . GLY A 1 75 ? 0.389 10.057 -1.759 1.00 92.88 75 GLY A N 1
ATOM 532 C CA . GLY A 1 75 ? 1.690 10.481 -2.277 1.00 92.88 75 GLY A CA 1
ATOM 533 C C . GLY A 1 75 ? 2.795 10.589 -1.220 1.00 92.88 75 GLY A C 1
ATOM 534 O O . GLY A 1 75 ? 3.907 11.001 -1.551 1.00 92.88 75 GLY A O 1
ATOM 535 N N . GLY A 1 76 ? 2.528 10.197 0.027 1.00 92.75 76 GLY A N 1
ATOM 536 C CA . GLY A 1 76 ? 3.381 10.484 1.180 1.00 92.75 76 GLY A CA 1
ATOM 537 C C . GLY A 1 76 ? 3.150 11.883 1.755 1.00 92.75 76 GLY A C 1
ATOM 538 O O . GLY A 1 76 ? 4.062 12.443 2.360 1.00 92.75 76 GLY A O 1
ATOM 539 N N . ALA A 1 77 ? 1.972 12.473 1.532 1.00 93.81 77 ALA A N 1
ATOM 540 C CA . ALA A 1 77 ? 1.606 13.754 2.119 1.00 93.81 77 ALA A CA 1
ATOM 541 C C . ALA A 1 77 ? 1.618 13.694 3.656 1.00 93.81 77 ALA A C 1
ATOM 543 O O . ALA A 1 77 ? 1.193 12.714 4.271 1.00 93.81 77 ALA A O 1
ATOM 544 N N . THR A 1 78 ? 2.076 14.775 4.290 1.00 92.81 78 THR A N 1
ATOM 545 C CA . THR A 1 78 ? 2.120 14.891 5.752 1.00 92.81 78 THR A CA 1
ATOM 546 C C . THR A 1 78 ? 0.738 14.674 6.367 1.00 92.81 78 THR A C 1
ATOM 548 O O . THR A 1 78 ? -0.258 15.214 5.889 1.00 92.81 78 THR A O 1
ATOM 551 N N . GLY A 1 79 ? 0.682 13.901 7.454 1.00 91.81 79 GLY A N 1
ATOM 552 C CA . GLY A 1 79 ? -0.567 13.589 8.151 1.00 91.81 79 GLY A CA 1
ATOM 553 C C . GLY A 1 79 ? -1.364 12.440 7.532 1.00 91.81 79 GLY A C 1
ATOM 554 O O . GLY A 1 79 ? -2.442 12.141 8.040 1.00 91.81 79 GLY A O 1
ATOM 555 N N . TRP A 1 80 ? -0.847 11.784 6.490 1.00 95.31 80 TRP A N 1
ATOM 556 C CA . TRP A 1 80 ? -1.395 10.548 5.937 1.00 95.31 80 TRP A CA 1
ATOM 557 C C . TRP A 1 80 ? -0.500 9.358 6.257 1.00 95.31 80 TRP A C 1
ATOM 559 O O . TRP A 1 80 ? 0.725 9.435 6.157 1.00 95.31 80 TRP A O 1
ATOM 569 N N . THR A 1 81 ? -1.116 8.239 6.618 1.00 96.00 81 THR A N 1
ATOM 570 C CA . THR A 1 81 ? -0.432 6.971 6.866 1.00 96.00 81 THR A CA 1
ATOM 571 C C . THR A 1 81 ? -1.163 5.827 6.173 1.00 96.00 81 THR A C 1
ATOM 573 O O . THR A 1 81 ? -2.337 5.932 5.809 1.00 96.00 81 THR A O 1
ATOM 576 N N . VAL A 1 82 ? -0.442 4.730 5.940 1.00 97.56 82 VAL A N 1
ATOM 577 C CA . VAL A 1 82 ? -1.037 3.486 5.447 1.00 97.56 82 VAL A CA 1
ATOM 578 C C . VAL A 1 82 ? -1.557 2.713 6.653 1.00 97.56 82 VAL A C 1
ATOM 580 O O . VAL A 1 82 ? -0.778 2.337 7.527 1.00 97.56 82 VAL A O 1
ATOM 583 N N . ASN A 1 83 ? -2.861 2.469 6.698 1.00 97.31 83 ASN A N 1
ATOM 584 C CA . ASN A 1 83 ? -3.455 1.522 7.628 1.00 97.31 83 ASN A CA 1
ATOM 585 C C . ASN A 1 83 ? -3.339 0.109 7.050 1.00 97.31 83 ASN A C 1
ATOM 587 O O . ASN A 1 83 ? -3.694 -0.112 5.891 1.00 97.31 83 ASN A O 1
ATOM 591 N N . VAL A 1 84 ? -2.850 -0.827 7.861 1.00 97.69 84 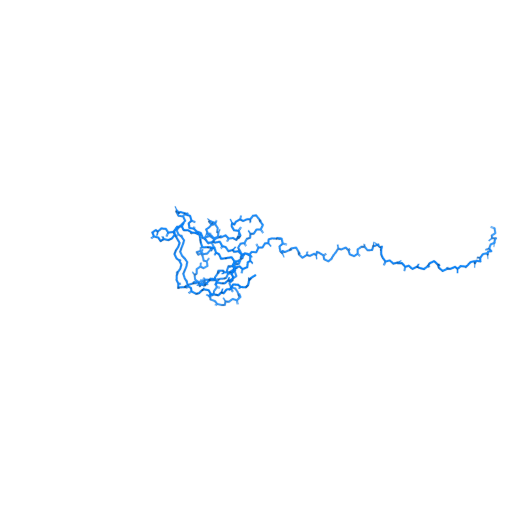VAL A N 1
ATOM 592 C CA . VAL A 1 84 ? -2.699 -2.241 7.503 1.00 97.69 84 VAL A CA 1
ATOM 593 C C . VAL A 1 84 ? -3.739 -3.039 8.277 1.00 97.69 84 VAL A C 1
ATOM 595 O O . VAL A 1 84 ? -3.623 -3.215 9.486 1.00 97.69 84 VAL A O 1
ATOM 598 N N . ASP A 1 85 ? -4.760 -3.519 7.580 1.00 97.25 85 ASP A N 1
ATOM 599 C CA . ASP A 1 85 ? -5.860 -4.284 8.154 1.00 97.25 85 ASP A CA 1
ATOM 600 C C . ASP A 1 85 ? -5.751 -5.759 7.757 1.00 97.25 85 ASP A C 1
ATOM 602 O O . ASP A 1 85 ? -5.760 -6.112 6.579 1.00 97.25 85 ASP A O 1
ATOM 606 N N . THR A 1 86 ? -5.641 -6.630 8.754 1.00 96.94 86 THR A N 1
ATOM 607 C CA . THR A 1 86 ? -5.573 -8.090 8.589 1.00 96.94 86 THR A CA 1
ATOM 608 C C . THR A 1 86 ? -6.766 -8.811 9.212 1.00 96.94 86 THR A C 1
ATOM 610 O O . THR A 1 86 ? -6.792 -10.042 9.258 1.00 96.94 86 THR A O 1
ATOM 613 N N . THR A 1 87 ? -7.751 -8.065 9.713 1.00 96.06 87 THR A N 1
ATOM 614 C CA . THR A 1 87 ? -8.848 -8.591 10.533 1.00 96.06 87 THR A CA 1
ATOM 615 C C . THR A 1 87 ? -10.193 -8.510 9.822 1.00 96.06 87 THR A C 1
ATOM 617 O O . THR A 1 87 ? -11.017 -9.405 10.004 1.00 96.06 87 THR A O 1
ATOM 620 N N . THR A 1 88 ? -10.411 -7.509 8.964 1.00 94.75 88 THR A N 1
ATOM 621 C CA . THR A 1 88 ? -11.694 -7.315 8.264 1.00 94.75 88 THR A CA 1
ATOM 622 C C . THR A 1 88 ? -11.996 -8.425 7.259 1.00 94.75 88 THR A C 1
ATOM 624 O O . THR A 1 88 ? -13.157 -8.786 7.066 1.00 94.75 88 THR A O 1
ATOM 627 N N . GLN A 1 89 ? -10.974 -9.006 6.624 1.00 94.00 89 GLN A N 1
ATOM 628 C CA . GLN A 1 89 ? -11.151 -10.113 5.685 1.00 94.00 89 GLN A CA 1
ATOM 629 C C . GLN A 1 89 ? -10.121 -11.216 5.926 1.00 94.00 89 GLN A C 1
ATOM 631 O O . GLN A 1 89 ? -8.926 -11.039 5.696 1.00 94.00 89 GLN A O 1
ATOM 636 N N . SER A 1 90 ? -10.606 -12.393 6.334 1.00 95.31 90 SER A N 1
ATOM 637 C CA . SER A 1 90 ? -9.753 -13.555 6.595 1.00 95.31 90 SER A CA 1
ATOM 638 C C . SER A 1 90 ? -8.901 -13.925 5.374 1.00 95.31 90 SER A C 1
ATOM 640 O O . SER A 1 90 ? -9.384 -13.959 4.239 1.00 95.31 90 SER A O 1
ATOM 642 N N . GLY A 1 91 ? -7.615 -14.185 5.617 1.00 95.50 91 GLY A N 1
ATOM 643 C CA . GLY A 1 91 ? -6.641 -14.547 4.586 1.00 95.50 91 GLY A CA 1
ATOM 644 C C . GLY A 1 91 ? -6.180 -13.388 3.696 1.00 95.50 91 GLY A C 1
ATOM 645 O O . GLY A 1 91 ? -5.430 -13.625 2.743 1.00 95.50 91 GLY A O 1
ATOM 646 N N . LYS A 1 92 ? -6.588 -12.145 3.982 1.00 96.88 92 LYS A N 1
ATOM 647 C CA . LYS A 1 92 ? -6.191 -10.954 3.225 1.00 96.88 92 LYS A CA 1
ATOM 648 C C . LYS A 1 92 ? -5.552 -9.891 4.125 1.00 96.88 92 LYS A C 1
ATOM 650 O O . LYS A 1 92 ? -5.801 -9.831 5.322 1.00 96.88 92 LYS A O 1
ATOM 655 N N . VAL A 1 93 ? -4.713 -9.065 3.511 1.00 97.50 93 VAL A N 1
ATOM 656 C CA . VAL A 1 93 ? -4.202 -7.803 4.058 1.00 97.50 93 VAL A CA 1
ATOM 657 C C . VAL A 1 93 ? -4.811 -6.693 3.220 1.00 97.50 93 VAL A C 1
ATOM 659 O O . VAL A 1 93 ? -4.687 -6.719 1.996 1.00 97.50 93 VAL A O 1
ATOM 662 N N . ILE A 1 94 ? -5.478 -5.739 3.852 1.00 97.88 94 ILE A N 1
ATOM 663 C CA . ILE A 1 94 ? -6.115 -4.596 3.207 1.00 97.88 94 ILE A CA 1
ATOM 664 C C . ILE A 1 94 ? -5.359 -3.341 3.626 1.00 97.88 94 ILE A C 1
ATOM 666 O O . ILE A 1 94 ? -5.201 -3.053 4.808 1.00 97.88 94 ILE A O 1
ATOM 670 N N . LEU A 1 95 ? -4.889 -2.594 2.637 1.00 98.12 95 LEU A N 1
ATOM 671 C CA . LEU A 1 95 ? -4.185 -1.338 2.811 1.00 98.12 95 LEU A CA 1
ATOM 672 C C . LEU A 1 95 ? -5.100 -0.188 2.429 1.00 98.12 95 LEU A C 1
ATOM 674 O O . LEU A 1 95 ? -5.623 -0.151 1.311 1.00 98.12 95 LEU A O 1
ATOM 678 N N . THR A 1 96 ? -5.258 0.762 3.340 1.00 97.81 96 THR A N 1
ATOM 679 C CA . THR A 1 96 ? -6.023 1.991 3.119 1.00 97.81 96 THR A CA 1
ATOM 680 C C . THR A 1 96 ? -5.205 3.206 3.524 1.00 97.81 96 THR A C 1
ATOM 682 O O . THR A 1 96 ? -4.305 3.122 4.359 1.00 97.81 96 THR A O 1
ATOM 685 N N . ALA A 1 97 ? -5.496 4.351 2.913 1.00 96.62 97 ALA A N 1
ATOM 686 C CA . ALA A 1 97 ? -4.951 5.624 3.356 1.00 96.62 97 ALA A CA 1
ATOM 687 C C . ALA A 1 97 ? -5.815 6.177 4.492 1.00 96.62 97 ALA A C 1
ATOM 689 O O . ALA A 1 97 ? -7.028 6.318 4.338 1.00 96.62 97 ALA A O 1
ATOM 690 N N . VAL A 1 98 ? -5.194 6.515 5.618 1.00 95.25 98 VAL A N 1
ATOM 691 C CA . VAL A 1 98 ? -5.864 7.162 6.750 1.00 95.25 98 VAL A CA 1
ATOM 692 C C . VAL A 1 98 ? -5.179 8.485 7.062 1.00 95.25 98 VAL A C 1
ATOM 694 O O . VAL A 1 98 ? -3.956 8.597 6.997 1.00 95.25 98 VAL A O 1
ATOM 697 N N . SER A 1 99 ? -5.974 9.508 7.373 1.00 92.38 99 SER A N 1
ATOM 698 C CA . SER A 1 99 ? -5.457 10.809 7.791 1.00 92.38 99 SER A CA 1
ATOM 699 C C . SER A 1 99 ? -5.492 10.921 9.310 1.00 92.38 99 SER A C 1
ATOM 701 O O . SER A 1 99 ? -6.528 10.668 9.921 1.00 92.38 99 SER A O 1
ATOM 703 N N . ALA A 1 100 ? -4.408 11.402 9.915 1.00 78.00 100 ALA A N 1
ATOM 704 C CA . ALA A 1 100 ? -4.361 11.747 11.334 1.00 78.00 100 ALA A CA 1
ATOM 705 C C . ALA A 1 100 ? -5.381 12.845 11.712 1.00 78.00 100 ALA A C 1
ATOM 707 O O . ALA A 1 100 ? -5.830 12.900 12.856 1.00 78.00 100 ALA A O 1
ATOM 708 N N . SER A 1 101 ? -5.803 13.687 10.757 1.00 64.50 101 SER A N 1
ATOM 709 C CA . SER A 1 101 ? -6.890 14.662 10.965 1.00 64.50 101 SER A CA 1
ATOM 710 C C . SER A 1 101 ? -8.289 14.042 10.928 1.00 64.50 101 SER A C 1
ATOM 712 O O . SER A 1 101 ? -9.222 14.636 11.458 1.00 64.50 101 SER A O 1
ATOM 714 N N . ALA A 1 102 ? -8.462 12.844 10.359 1.00 56.19 102 ALA A N 1
ATOM 715 C CA . ALA A 1 102 ? -9.755 12.153 10.358 1.00 56.19 102 ALA A CA 1
ATOM 716 C C . ALA A 1 102 ? -10.111 11.550 11.734 1.00 56.19 102 ALA A C 1
ATOM 718 O O . ALA A 1 102 ? -11.251 11.153 11.956 1.00 56.19 102 ALA A O 1
ATOM 719 N N . THR A 1 103 ? -9.156 11.533 12.671 1.00 44.41 103 THR A N 1
ATOM 720 C CA . THR A 1 103 ? -9.337 11.182 14.090 1.00 44.41 103 THR A CA 1
ATOM 721 C C . THR A 1 103 ? -9.584 12.384 15.007 1.00 44.41 103 THR A C 1
ATOM 723 O O . THR A 1 103 ? -9.546 12.233 16.226 1.00 44.41 103 THR A O 1
ATOM 726 N N . ALA 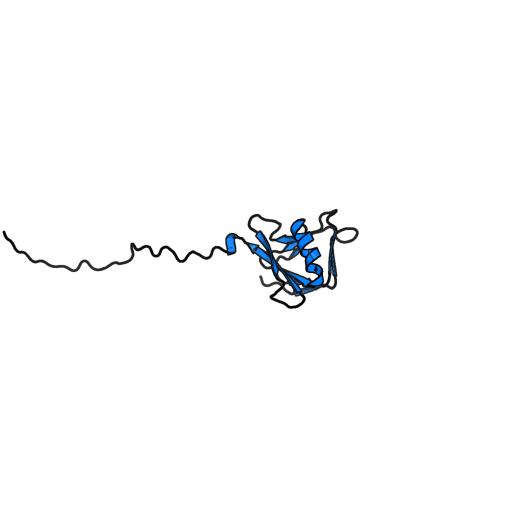A 1 104 ? -9.888 13.571 14.471 1.00 43.47 104 ALA A N 1
ATOM 727 C CA . ALA A 1 104 ? -10.484 14.636 15.274 1.00 43.47 104 ALA A CA 1
ATOM 728 C C . ALA A 1 104 ? -11.962 14.301 15.544 1.00 43.47 104 ALA A C 1
ATOM 730 O O . ALA A 1 104 ? -12.874 14.833 14.913 1.00 43.47 104 ALA A O 1
ATOM 731 N N . ILE A 1 105 ? -12.205 13.388 16.486 1.00 48.84 105 ILE A N 1
ATOM 732 C CA . ILE A 1 105 ? -13.472 13.375 17.221 1.00 48.84 105 ILE A CA 1
ATOM 733 C C . ILE A 1 105 ? -13.561 14.768 17.867 1.00 48.84 105 ILE A C 1
ATOM 735 O O . ILE A 1 105 ? -12.630 15.120 18.595 1.00 48.84 105 ILE A O 1
ATOM 739 N N . PRO A 1 106 ? -14.593 15.596 17.611 1.00 44.59 106 PRO A N 1
ATOM 740 C CA . PRO A 1 106 ? -14.782 16.787 18.425 1.00 44.59 106 PRO A CA 1
ATOM 741 C C . PRO A 1 106 ? -14.935 16.307 19.868 1.00 44.59 106 PRO A C 1
ATOM 743 O O . PRO A 1 106 ? -15.852 15.537 20.160 1.00 44.59 106 PRO A O 1
ATOM 746 N N . GLU A 1 107 ? -14.013 16.689 20.753 1.00 49.50 107 GLU A N 1
ATOM 747 C CA . GLU A 1 107 ? -14.141 16.369 22.172 1.00 49.50 107 GLU A CA 1
ATOM 748 C C . GLU A 1 107 ? -15.539 16.807 22.646 1.00 49.50 107 GLU A C 1
ATOM 750 O O . GLU A 1 107 ? -15.916 17.971 22.455 1.00 49.50 107 GLU A O 1
ATOM 755 N N . PRO A 1 108 ? -16.347 15.921 23.256 1.00 51.69 108 PRO A N 1
ATOM 756 C CA . PRO A 1 108 ? -17.552 16.351 23.937 1.00 51.69 108 PRO A CA 1
ATOM 757 C C . PRO A 1 108 ? -17.110 17.049 25.225 1.00 51.69 108 PRO A C 1
ATOM 759 O O . PRO A 1 108 ? -16.968 16.421 26.270 1.00 51.69 108 PRO A O 1
ATOM 762 N N . GLY A 1 109 ? -16.828 18.350 25.145 1.00 51.44 109 GLY A N 1
ATOM 763 C CA . GLY A 1 109 ? -16.218 19.028 26.280 1.00 51.44 109 GLY A CA 1
ATOM 764 C C . GLY A 1 109 ? -15.989 20.520 26.125 1.00 51.44 109 GLY A C 1
ATOM 765 O O . GLY A 1 109 ? -14.873 20.961 26.323 1.00 51.44 109 GLY A O 1
ATOM 766 N N . THR A 1 110 ? -17.027 21.304 25.820 1.00 49.69 110 THR A N 1
ATOM 767 C CA . THR A 1 110 ? -17.335 22.566 26.532 1.00 49.69 110 THR A CA 1
ATOM 768 C C . THR A 1 110 ? -18.779 22.962 26.198 1.00 49.69 110 THR A C 1
ATOM 770 O O . THR A 1 110 ? -19.040 23.937 25.503 1.00 49.69 110 THR A O 1
ATOM 773 N N . PHE A 1 111 ? -19.758 22.241 26.759 1.00 50.25 111 PHE A N 1
ATOM 774 C CA . PHE A 1 111 ? -21.010 22.891 27.176 1.00 50.25 111 PHE A CA 1
ATOM 775 C C . PHE A 1 111 ? -20.738 23.637 28.491 1.00 50.25 111 PHE A C 1
ATOM 777 O O . PHE A 1 111 ? -21.328 23.372 29.532 1.00 50.25 111 PHE A O 1
ATOM 784 N N . GLY A 1 112 ? -19.778 24.558 28.445 1.00 43.97 112 GLY A N 1
ATOM 785 C CA . GLY A 1 112 ? -19.625 25.615 29.424 1.00 43.97 112 GLY A CA 1
ATOM 786 C C . GLY A 1 112 ? -20.573 26.715 28.996 1.00 43.97 112 GLY A C 1
ATOM 787 O O . GLY A 1 112 ? -20.219 27.553 28.177 1.00 43.97 112 GLY A O 1
ATOM 788 N N . THR A 1 113 ? -21.810 26.605 29.478 1.00 53.25 113 THR A N 1
ATOM 789 C CA . THR A 1 113 ? -22.686 27.720 29.844 1.00 53.25 113 THR A CA 1
ATOM 790 C C . THR A 1 113 ? -22.139 29.092 29.466 1.00 53.25 113 THR A C 1
ATOM 792 O O . THR A 1 113 ? -21.178 29.543 30.077 1.00 53.25 113 THR A O 1
ATOM 795 N N . LEU A 1 114 ? -22.778 29.753 28.506 1.00 47.47 114 LEU A N 1
ATOM 796 C CA . LEU A 1 114 ? -23.304 31.113 28.623 1.00 47.47 114 LEU A CA 1
ATOM 797 C C . LEU A 1 114 ? -23.818 31.532 27.243 1.00 47.47 114 LEU A C 1
ATOM 799 O O . LEU A 1 114 ? -23.058 31.656 26.290 1.00 47.47 114 LEU A O 1
ATOM 803 N N . GLY A 1 115 ? -25.116 31.818 27.167 1.00 45.62 115 GLY A N 1
ATOM 804 C CA . GLY A 1 115 ? -25.561 32.839 26.227 1.00 45.62 115 GLY A CA 1
ATOM 805 C C . GLY A 1 115 ? -26.566 32.440 25.163 1.00 45.62 115 GLY A C 1
ATOM 806 O O . GLY A 1 115 ? -26.519 33.042 24.108 1.00 45.62 115 GLY A O 1
ATOM 807 N N . LEU A 1 116 ? -27.516 31.539 25.425 1.00 50.12 116 LEU A N 1
ATOM 808 C CA . LEU A 1 116 ? -28.825 31.613 24.759 1.00 50.12 116 LEU A CA 1
ATOM 809 C C . LEU A 1 116 ? -29.928 31.183 25.732 1.00 50.12 116 LEU A C 1
ATOM 811 O O . LEU A 1 116 ? -30.380 30.045 25.748 1.00 50.12 116 LEU A O 1
ATOM 815 N N . GLY A 1 117 ? -30.341 32.131 26.569 1.00 38.12 117 GLY A N 1
ATOM 816 C CA . GLY A 1 117 ? -31.502 32.020 27.445 1.00 38.12 117 GLY A CA 1
ATOM 817 C C . GLY A 1 117 ? -32.193 33.373 27.538 1.00 38.12 117 GLY A C 1
ATOM 818 O O . GLY A 1 117 ? -32.121 34.046 28.559 1.00 38.12 117 GLY A O 1
ATOM 819 N N . LEU A 1 118 ? -32.796 33.805 26.431 1.00 50.09 118 LEU A N 1
ATOM 820 C CA . LEU A 1 118 ? -33.681 34.964 26.382 1.00 50.09 118 LEU A CA 1
ATOM 821 C C . LEU A 1 118 ? -34.919 34.671 27.247 1.00 50.09 118 LEU A C 1
ATOM 823 O O . LEU A 1 118 ? -35.786 33.918 26.813 1.00 50.09 118 LEU A O 1
ATOM 827 N N . ILE A 1 119 ? -35.020 35.252 28.449 1.00 53.06 119 ILE A N 1
ATOM 828 C CA . ILE A 1 119 ? -36.258 35.232 29.247 1.00 53.06 119 ILE A CA 1
ATOM 829 C C . ILE A 1 119 ? -36.552 36.628 29.824 1.00 53.06 119 ILE A C 1
ATOM 831 O O . ILE A 1 119 ? -35.957 37.073 30.798 1.00 53.06 119 ILE A O 1
ATOM 835 N N . LEU A 1 120 ? -37.505 37.281 29.153 1.00 41.59 120 LEU A N 1
ATOM 836 C CA . LEU A 1 120 ? -38.648 38.036 29.682 1.00 41.59 120 LEU A CA 1
ATOM 837 C C . LEU A 1 120 ? -38.412 39.081 30.795 1.00 41.59 120 LEU A C 1
ATOM 839 O O . LEU A 1 120 ? -38.491 38.803 31.990 1.00 41.59 120 LEU A O 1
ATOM 843 N N . LEU A 1 121 ? -38.308 40.345 30.375 1.00 49.16 121 LEU A N 1
ATOM 844 C CA . LEU A 1 121 ? -38.514 41.515 31.228 1.00 49.16 121 LEU A CA 1
ATOM 845 C C . LEU A 1 121 ? -40.028 41.720 31.455 1.00 49.16 121 LEU A C 1
ATOM 847 O O . LEU A 1 121 ? -40.684 42.493 30.759 1.00 49.16 121 LEU A O 1
ATOM 851 N N . GLY A 1 122 ? -40.594 40.963 32.397 1.00 40.03 122 GLY A N 1
ATOM 852 C CA . GLY A 1 122 ? -41.974 41.099 32.867 1.00 40.03 122 GLY A CA 1
ATOM 853 C C . GLY A 1 122 ? -42.083 42.131 33.991 1.00 40.03 122 GLY A C 1
ATOM 854 O O . GLY A 1 122 ? -41.440 42.014 35.029 1.00 40.03 122 GLY A O 1
ATOM 855 N N . CYS A 1 123 ? -42.884 43.164 33.756 1.00 38.16 123 CYS A N 1
ATOM 856 C CA . CYS A 1 123 ? -43.110 44.316 34.618 1.00 38.16 123 CYS A CA 1
ATOM 857 C C . CYS A 1 123 ? -43.637 43.976 36.032 1.00 38.16 123 CYS A C 1
ATOM 859 O O . CYS A 1 123 ? -44.458 43.077 36.197 1.00 38.16 123 CYS A O 1
ATOM 861 N N . THR A 1 124 ? -43.321 44.849 37.002 1.00 40.00 124 THR A N 1
ATOM 862 C CA . THR A 1 124 ? -44.251 45.671 37.831 1.00 40.00 124 THR A CA 1
ATOM 863 C C . THR A 1 124 ? -43.882 45.710 39.330 1.00 40.00 124 THR A C 1
ATOM 865 O O . THR A 1 124 ? -43.852 44.689 39.999 1.00 40.00 124 THR A O 1
ATOM 868 N N . ARG A 1 125 ? -43.632 46.945 39.812 1.00 40.50 125 ARG A N 1
ATOM 869 C CA . ARG A 1 125 ? -43.790 47.565 41.158 1.00 40.50 125 ARG A CA 1
ATOM 870 C C . ARG A 1 125 ? -43.969 46.684 42.412 1.00 40.50 125 ARG A C 1
ATOM 872 O O . ARG A 1 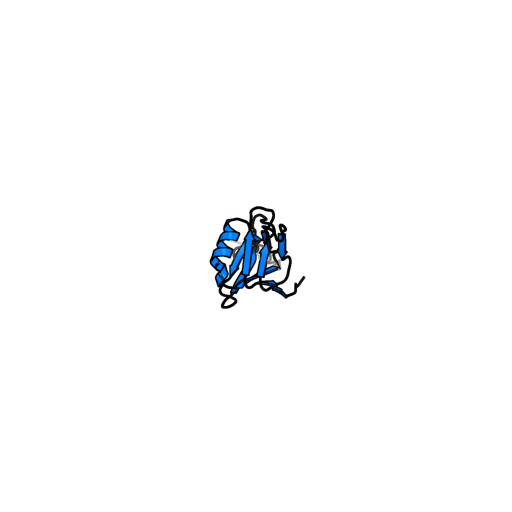125 ? -44.836 45.829 42.421 1.00 40.50 125 ARG A O 1
ATOM 879 N N . ILE A 1 126 ? -43.338 47.115 43.524 1.00 47.59 126 ILE A N 1
ATOM 880 C CA . ILE A 1 126 ? -43.914 47.413 44.877 1.00 47.59 126 ILE A CA 1
ATOM 881 C C . ILE A 1 126 ? -42.728 47.684 45.848 1.00 47.59 126 ILE A C 1
ATOM 883 O O . ILE A 1 126 ? -41.925 46.802 46.103 1.00 47.59 126 ILE A O 1
ATOM 887 N N . ILE A 1 127 ? -42.359 48.939 46.156 1.00 49.00 127 ILE A N 1
ATOM 888 C CA . ILE A 1 127 ? -42.678 49.742 47.370 1.00 49.00 127 ILE A CA 1
ATOM 889 C C . ILE A 1 127 ? -42.675 48.970 48.715 1.00 49.00 127 ILE A C 1
ATOM 891 O O . ILE A 1 127 ? -43.587 48.183 48.942 1.00 49.00 127 ILE A O 1
ATOM 895 N N . ARG A 1 128 ? -41.758 49.340 49.643 1.00 42.06 128 ARG A N 1
ATOM 896 C CA . ARG A 1 128 ? -41.900 49.619 51.117 1.00 42.06 128 ARG A CA 1
ATOM 897 C C . ARG A 1 128 ? -40.566 49.294 51.848 1.00 42.06 128 ARG A C 1
ATOM 899 O O . ARG A 1 128 ? -40.111 48.170 51.749 1.00 42.06 128 ARG A O 1
ATOM 906 N N . ARG A 1 129 ? -39.770 50.249 52.368 1.00 39.00 129 ARG A N 1
ATOM 907 C CA . ARG A 1 129 ? -39.816 51.097 53.600 1.00 39.00 129 ARG A CA 1
ATOM 908 C C . ARG A 1 129 ? -39.380 50.400 54.919 1.00 39.00 129 ARG A C 1
ATOM 910 O O . ARG A 1 129 ? -40.031 49.445 55.319 1.00 39.00 129 ARG A O 1
ATOM 917 N N . LYS A 1 130 ? -38.453 51.078 55.635 1.00 37.06 130 LYS A N 1
ATOM 918 C CA . LYS A 1 130 ? -37.977 50.943 57.046 1.00 37.06 130 LYS A CA 1
ATOM 919 C C . LYS A 1 130 ? -36.982 49.796 57.318 1.00 37.06 130 LYS A C 1
ATOM 921 O O . LYS A 1 130 ? -37.090 48.761 56.683 1.00 37.06 130 LYS A O 1
ATOM 926 N N . ALA A 1 131 ? -35.996 49.930 5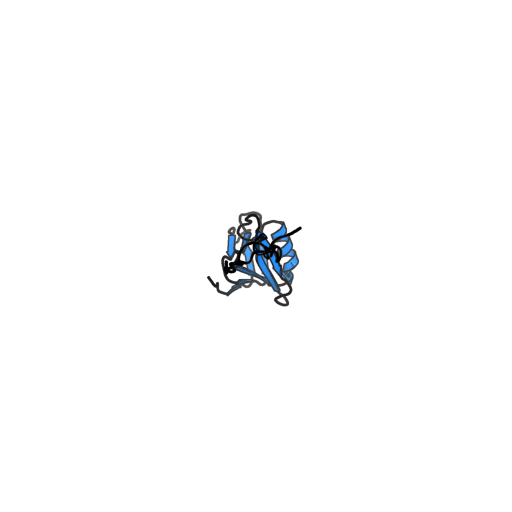8.210 1.00 39.88 131 ALA A N 1
ATOM 927 C CA . ALA A 1 131 ? -35.853 50.801 59.386 1.00 39.88 131 ALA A CA 1
ATOM 928 C C . ALA A 1 131 ? -34.541 51.597 59.404 1.00 39.88 131 ALA A C 1
ATOM 930 O O . ALA A 1 131 ? -33.569 51.136 58.770 1.00 39.88 131 ALA A O 1
#

Sequence (131 aa):
MAGGRLNAGSIYLGNGSFDGKLNISAGIVATDLLSIDTRGGALVNIGSTGSFMLAASNLDNVNYWISNNAIRAEGGATGWTVNVDTTTQSGKVILTAVSASATAIPEPGTFGTLGLGLILLGCTRIIRRKA

Secondary structure (DSSP, 8-state):
----EEE-SEEEESTTS--SEEEEEEEEEEESEEEE-TTSS-EEEEEEEEEEEEEGGGHHHHHHHHHTTSEEEGGG-TTEEEEEESSSSTTEEEEEEEEGGGG-PPPS------S----------------

pLDDT: mean 80.75, std 20.67, range [37.06, 98.12]

Foldseek 3Di:
DADEEAEDAEDEEDDPDHLEEAEFQAYEYEYAYYDYDVPHNQAYEAEQHGKYKYFPVCVVVVVVCQVVVRYYYPSPDPQKHWDWDPDPDPRMTMTHIDGNVVPCPPPPDDPPDDDDDDDDPDDDDDDDDDD